Protein 1CHC (pdb70)

GO terms:
  GO:0075342 symbiont-mediated disruption of host cell PML body (P, IDA)

Secondary structure (DSSP, 8-state):
--------SS--S---S-EEETTTTEEESTTHHHHHHHHS-STTTT------EE----S----SSS--

Foldseek 3Di:
DDPAFQQALQPRPGLPWFKQFPPVGRTGRNCRQVVVCVVPALGSPGGDRTDGIDGPGDDDDDDDDDPD

Solvent-accessible surface area: 5466 Å² total; per-residue (Å²): 233,92,136,110,47,78,133,1,49,51,61,91,139,98,2,90,69,54,0,44,0,45,96,20,117,46,7,1,22,99,53,28,0,20,176,86,21,198,140,82,74,63,0,27,97,50,144,40,112,29,139,60,43,67,95,100,53,140,116,105,103,138,199,80,72,147,163,173

Organism: Equine herpesvirus 1 (strain Ab4p) (NCBI:txid31520)

Sequence (68 aa):
MATVAERCPICLEDPSNYSMALPCLHAFCYVCITRWIRQNPTCPLCKVPVESVVHTIESDSEFGDQLI

Nearest PDB structures (foldseek):
  1chc-assembly1_A  TM=1.015E+00  e=4.832E-14  Equid alphaherpesvirus 1
  2yu4-assembly1_A  TM=6.065E-01  e=3.544E-02  Homo sapiens
  1n87-assembly1_A  TM=7.018E-01  e=1.046E-01  Saccharomyces cerevisiae
  8ro1-assembly1_r  TM=5.858E-01  e=2.519E-01  Caenorhabditis elegans
  8i0t-assembly1_q  TM=5.669E-01  e=4.629E-01  Homo sapiens

InterPro domains:
  IPR001841 Zinc finger, RING-type [PS50089] (8-47)
  IPR001841 Zinc finger, RING-type [SM00184] (8-46)
  IPR013083 Zinc finger, RING/FYVE/PHD-t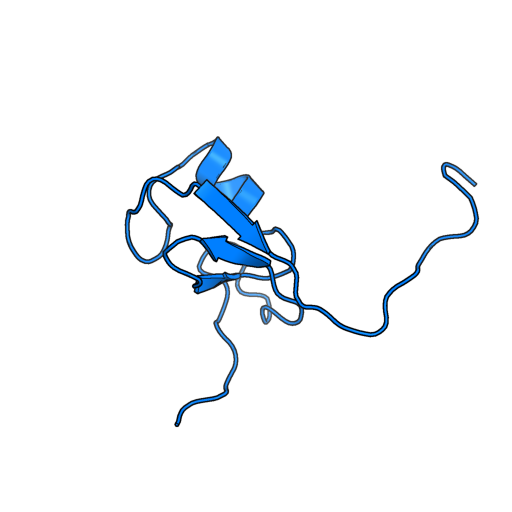ype [G3DSA:3.30.40.10] (1-68)
  IPR017907 Zinc finger, RING-type, conserved site [PS00518] (24-33)
  IPR018957 Zinc finger, C3HC4 RING-type [PF00097] (8-46)

Radius of gyration: 13.15 Å; Cα contacts (8 Å, |Δi|>4): 109; chains: 1; bounding box: 42×24×24 Å

Structure (mmCIF, N/CA/C/O backbone):
data_1CHC
#
_entry.id   1CHC
#
_cell.length_a   1.000
_cell.length_b   1.000
_cell.length_c   1.000
_cell.angle_alpha   90.00
_cell.angle_beta   90.00
_cell.angle_gamma   90.00
#
_symmetry.space_group_name_H-M   'P 1'
#
loop_
_entity.id
_entity.type
_entity.pdbx_description
1 polymer 'EQUINE HERPES VIRUS-1 RING DOMAIN'
2 non-polymer 'ZINC ION'
#
loop_
_atom_site.group_PDB
_atom_site.id
_atom_site.type_symbol
_atom_site.label_atom_id
_atom_site.label_alt_id
_atom_site.label_comp_id
_atom_site.label_asym_id
_atom_site.label_entity_id
_atom_site.label_seq_id
_atom_site.pdbx_PDB_ins_code
_atom_site.Cartn_x
_atom_site.Cartn_y
_atom_site.Cartn_z
_atom_site.occupancy
_atom_site.B_iso_or_equiv
_atom_site.auth_seq_id
_atom_site.auth_comp_id
_atom_site.auth_asym_id
_atom_site.auth_atom_id
_atom_site.pdbx_PDB_model_num
ATOM 1 N N . MET A 1 1 ? 66.104 56.583 -35.505 1.00 0.00 1 MET A N 1
ATOM 2 C CA . MET A 1 1 ? 66.953 57.259 -36.531 1.00 0.00 1 MET A CA 1
ATOM 3 C C . MET A 1 1 ? 67.370 56.262 -37.627 1.00 0.00 1 MET A C 1
ATOM 4 O O . MET A 1 1 ? 67.105 55.079 -37.531 1.00 0.00 1 MET A O 1
ATOM 20 N N . ALA A 1 2 ? 68.018 56.788 -38.637 1.00 0.00 2 ALA A N 1
ATOM 21 C CA . ALA A 1 2 ? 68.498 55.965 -39.793 1.00 0.00 2 ALA A CA 1
ATOM 22 C C . ALA A 1 2 ? 70.028 56.064 -39.893 1.00 0.00 2 ALA A C 1
ATOM 23 O O . ALA A 1 2 ? 70.561 56.995 -40.466 1.00 0.00 2 ALA A O 1
ATOM 30 N N . THR A 1 3 ? 70.681 55.084 -39.321 1.00 0.00 3 THR A N 1
ATOM 31 C CA . THR A 1 3 ? 72.178 55.028 -39.324 1.00 0.00 3 THR A CA 1
ATOM 32 C C . THR A 1 3 ? 72.651 53.933 -40.300 1.00 0.00 3 THR A C 1
ATOM 33 O O . THR A 1 3 ? 73.263 52.953 -39.918 1.00 0.00 3 THR A O 1
ATOM 44 N N . VAL A 1 4 ? 72.334 54.161 -41.551 1.00 0.00 4 VAL A N 1
ATOM 45 C CA . VAL A 1 4 ? 72.705 53.213 -42.653 1.00 0.00 4 VAL A CA 1
ATOM 46 C C . VAL A 1 4 ? 73.592 53.937 -43.691 1.00 0.00 4 VAL A C 1
ATOM 47 O O . VAL A 1 4 ? 73.725 55.145 -43.648 1.00 0.00 4 VAL A O 1
ATOM 60 N N . ALA A 1 5 ? 74.170 53.164 -44.582 1.00 0.00 5 ALA A N 1
ATOM 61 C CA . ALA A 1 5 ? 75.066 53.693 -45.669 1.00 0.00 5 ALA A CA 1
ATOM 62 C C . ALA A 1 5 ? 74.521 54.944 -46.384 1.00 0.00 5 ALA A C 1
ATOM 63 O O . ALA A 1 5 ? 73.339 55.228 -46.323 1.00 0.00 5 ALA A O 1
ATOM 70 N N . GLU A 1 6 ? 75.409 55.646 -47.047 1.00 0.00 6 GLU A N 1
ATOM 71 C CA . GLU A 1 6 ? 75.006 56.887 -47.786 1.00 0.00 6 GLU A CA 1
ATOM 72 C C . GLU A 1 6 ? 75.426 56.812 -49.264 1.00 0.00 6 GLU A C 1
ATOM 73 O O . GLU A 1 6 ? 75.949 57.763 -49.812 1.00 0.00 6 GLU A O 1
ATOM 85 N N . ARG A 1 7 ? 75.163 55.663 -49.837 1.00 0.00 7 ARG A N 1
ATOM 86 C CA . ARG A 1 7 ? 75.465 55.324 -51.265 1.00 0.00 7 ARG A CA 1
ATOM 87 C C . ARG A 1 7 ? 76.093 56.424 -52.156 1.00 0.00 7 ARG A C 1
ATOM 88 O O . ARG A 1 7 ? 75.435 56.894 -53.065 1.00 0.00 7 ARG A O 1
ATOM 109 N N . CYS A 1 8 ? 77.325 56.798 -51.866 1.00 0.00 8 CYS A N 1
ATOM 110 C CA . CYS A 1 8 ? 78.041 57.856 -52.669 1.00 0.00 8 CYS A CA 1
ATOM 111 C C . CYS A 1 8 ? 77.406 58.339 -53.995 1.00 0.00 8 CYS A C 1
ATOM 112 O O . CYS A 1 8 ? 77.508 57.665 -55.002 1.00 0.00 8 CYS A O 1
ATOM 119 N N . PRO A 1 9 ? 76.764 59.488 -53.962 1.00 0.00 9 PRO A N 1
ATOM 120 C CA . PRO A 1 9 ? 76.370 60.259 -55.182 1.00 0.00 9 PRO A CA 1
ATOM 121 C C . PRO A 1 9 ? 77.497 60.466 -56.219 1.00 0.00 9 PRO A C 1
ATOM 122 O O . PRO A 1 9 ? 77.262 61.039 -57.266 1.00 0.00 9 PRO A O 1
ATOM 133 N N . ILE A 1 10 ? 78.677 59.996 -55.894 1.00 0.00 10 ILE A N 1
ATOM 134 C CA . ILE A 1 10 ? 79.862 60.124 -56.793 1.00 0.00 10 ILE A CA 1
ATOM 135 C C . ILE A 1 10 ? 80.354 58.765 -57.331 1.00 0.00 10 ILE A C 1
ATOM 136 O O . ILE A 1 10 ? 80.513 58.619 -58.528 1.00 0.00 10 ILE A O 1
ATOM 152 N N . CYS A 1 11 ? 80.578 57.823 -56.448 1.00 0.00 11 CYS A N 1
ATOM 153 C CA . CYS A 1 11 ? 81.064 56.466 -56.871 1.00 0.00 11 CYS A CA 1
ATOM 154 C C . CYS A 1 11 ? 79.966 55.409 -56.646 1.00 0.00 11 CYS A C 1
ATOM 155 O O . CYS A 1 11 ? 79.564 54.723 -57.564 1.00 0.00 11 CYS A O 1
ATOM 162 N N . LEU A 1 12 ? 79.527 55.325 -55.416 1.00 0.00 12 LEU A N 1
ATOM 163 C CA . LEU A 1 12 ? 78.464 54.374 -54.966 1.00 0.00 12 LEU A CA 1
ATOM 164 C C . LEU A 1 12 ? 78.940 52.924 -55.108 1.00 0.00 12 LEU A C 1
ATOM 165 O O . LEU A 1 12 ? 78.388 52.110 -55.825 1.00 0.00 12 LEU A O 1
ATOM 181 N N . GLU A 1 13 ? 79.998 52.669 -54.393 1.00 0.00 13 GLU A N 1
ATOM 182 C CA . GLU A 1 13 ? 80.624 51.316 -54.368 1.00 0.00 13 GLU A CA 1
ATOM 183 C C . GLU A 1 13 ? 80.666 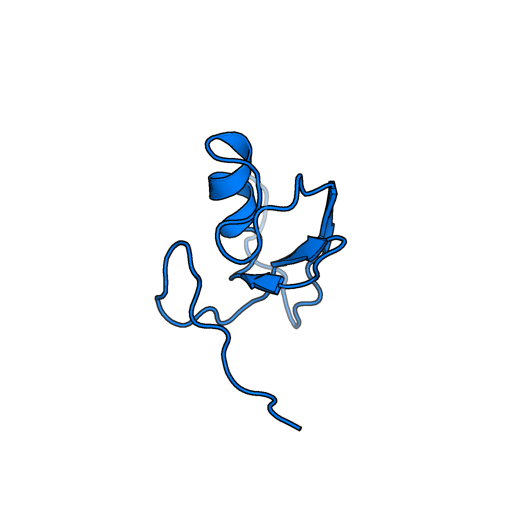51.028 -52.863 1.00 0.00 13 GLU A C 1
ATOM 184 O O . GLU A 1 13 ? 81.647 50.541 -52.337 1.00 0.00 13 GLU A O 1
ATOM 196 N N . ASP A 1 14 ? 79.560 51.360 -52.232 1.00 0.00 14 ASP A N 1
ATOM 197 C CA . ASP A 1 14 ? 79.362 51.186 -50.760 1.00 0.00 14 ASP A CA 1
ATOM 198 C C . ASP A 1 14 ? 80.332 52.193 -50.111 1.00 0.00 14 ASP A C 1
ATOM 199 O O . ASP A 1 14 ? 81.520 51.939 -50.108 1.00 0.00 14 ASP A O 1
ATOM 208 N N . PRO A 1 15 ? 79.838 53.301 -49.592 1.00 0.00 15 PRO A N 1
ATOM 209 C CA . PRO A 1 15 ? 80.688 54.474 -49.237 1.00 0.00 15 PRO A CA 1
ATOM 210 C C . PRO A 1 15 ? 81.306 54.286 -47.813 1.00 0.00 15 PRO A C 1
ATOM 211 O O . PRO A 1 15 ? 81.282 55.181 -46.993 1.00 0.00 15 PRO A O 1
ATOM 222 N N . SER A 1 16 ? 81.826 53.098 -47.604 1.00 0.00 16 SER A N 1
ATOM 223 C CA . SER A 1 16 ? 82.492 52.612 -46.346 1.00 0.00 16 SER A CA 1
ATOM 224 C C . SER A 1 16 ? 83.062 53.668 -45.385 1.00 0.00 16 SER A C 1
ATOM 225 O O . SER A 1 16 ? 82.5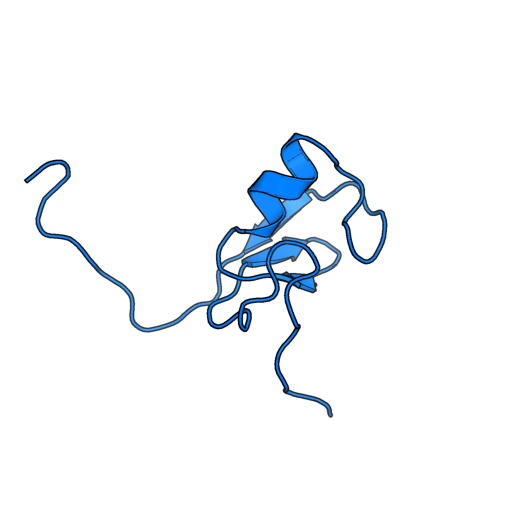40 53.857 -44.303 1.00 0.00 16 SER A O 1
ATOM 233 N N . ASN A 1 17 ? 84.113 54.325 -45.812 1.00 0.00 17 ASN A N 1
ATOM 234 C CA . ASN A 1 17 ? 84.749 55.373 -44.951 1.00 0.00 17 ASN A CA 1
ATOM 235 C C . ASN A 1 17 ? 83.981 56.668 -45.178 1.00 0.00 17 ASN A C 1
ATOM 236 O O . ASN A 1 17 ? 83.113 56.695 -46.025 1.00 0.00 17 ASN A O 1
ATOM 247 N N . TYR A 1 18 ? 84.283 57.706 -44.440 1.00 0.00 18 TYR A N 1
ATOM 248 C CA . TYR A 1 18 ? 83.524 58.972 -44.665 1.00 0.00 18 TYR A CA 1
ATOM 249 C C . TYR A 1 18 ? 84.279 60.301 -44.661 1.00 0.00 18 TYR A C 1
ATOM 250 O O . TYR A 1 18 ? 85.186 60.550 -43.893 1.00 0.00 18 TYR A O 1
ATOM 268 N N . SER A 1 19 ? 83.802 61.087 -45.588 1.00 0.00 19 SER A N 1
ATOM 269 C CA . SER A 1 19 ? 84.265 62.464 -45.890 1.00 0.00 19 SER A CA 1
ATOM 270 C C . SER A 1 19 ? 82.920 63.214 -45.892 1.00 0.00 19 SER A C 1
ATOM 271 O O . SER A 1 19 ? 82.108 63.029 -46.778 1.00 0.00 19 SER A O 1
ATOM 279 N N . MET A 1 20 ? 82.692 64.035 -44.911 1.00 0.00 20 MET A N 1
ATOM 280 C CA . MET A 1 20 ? 81.403 64.783 -44.869 1.00 0.00 20 MET A CA 1
ATOM 281 C C . MET A 1 20 ? 81.704 66.130 -45.477 1.00 0.00 20 MET A C 1
ATOM 282 O O . MET A 1 20 ? 82.618 66.790 -45.033 1.00 0.00 20 MET A O 1
ATOM 296 N N . ALA A 1 21 ? 80.927 66.475 -46.468 1.00 0.00 21 ALA A N 1
ATOM 297 C CA . ALA A 1 21 ? 81.107 67.780 -47.165 1.00 0.00 21 ALA A CA 1
ATOM 298 C C . ALA A 1 21 ? 80.250 68.718 -46.317 1.00 0.00 21 ALA A C 1
ATOM 299 O O . ALA A 1 21 ? 79.062 68.498 -46.164 1.00 0.00 21 ALA A O 1
ATOM 306 N N . LEU A 1 22 ? 80.924 69.717 -45.813 1.00 0.00 22 LEU A N 1
ATOM 307 C CA . LEU A 1 22 ? 80.351 70.782 -44.939 1.00 0.00 22 LEU A CA 1
ATOM 308 C C . LEU A 1 22 ? 80.116 72.074 -45.744 1.00 0.00 22 LEU A C 1
ATOM 309 O O . LEU A 1 22 ? 80.681 72.235 -46.807 1.00 0.00 22 LEU A O 1
ATOM 325 N N . PRO A 1 23 ? 79.303 72.969 -45.227 1.00 0.00 23 PRO A N 1
ATOM 326 C CA . PRO A 1 23 ? 78.448 72.785 -44.014 1.00 0.00 23 PRO A CA 1
ATOM 327 C C . PRO A 1 23 ? 77.136 72.002 -44.275 1.00 0.00 23 PRO A C 1
ATOM 328 O O . PRO A 1 23 ? 76.113 72.319 -43.697 1.00 0.00 23 PRO A O 1
ATOM 339 N N . CYS A 1 24 ? 77.195 71.007 -45.127 1.00 0.00 24 CYS A N 1
ATOM 340 C CA . CYS A 1 24 ? 75.981 70.185 -45.445 1.00 0.00 24 CYS A CA 1
ATOM 341 C C . CYS A 1 24 ? 76.268 68.712 -45.115 1.00 0.00 24 CYS A C 1
ATOM 342 O O . CYS A 1 24 ? 75.606 67.835 -45.634 1.00 0.00 24 CYS A O 1
ATOM 349 N N . LEU A 1 25 ? 77.241 68.524 -44.253 1.00 0.00 25 LEU A N 1
ATOM 350 C CA . LEU A 1 25 ? 77.718 67.183 -43.777 1.00 0.00 25 LEU A CA 1
ATOM 351 C C . LEU A 1 25 ? 77.074 65.928 -44.391 1.00 0.00 25 LEU A C 1
ATOM 352 O O . LEU A 1 25 ? 76.484 65.101 -43.721 1.00 0.00 25 LEU A O 1
ATOM 368 N N . HIS A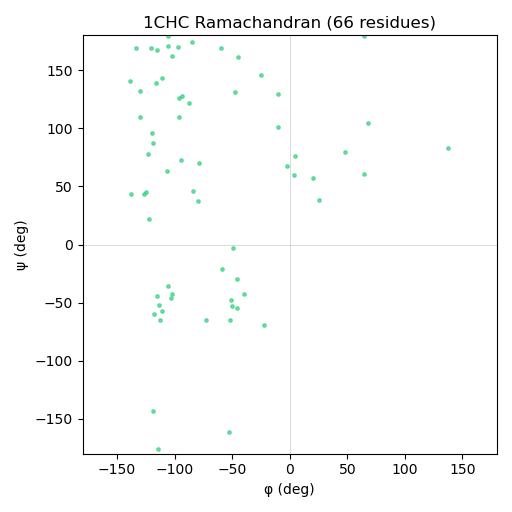 1 26 ? 77.226 65.841 -45.685 1.00 0.00 26 HIS A N 1
ATOM 369 C CA . HIS A 1 26 ? 76.668 64.665 -46.432 1.00 0.00 26 HIS A CA 1
ATOM 370 C C . HIS A 1 26 ? 77.914 63.808 -46.422 1.00 0.00 26 HIS A C 1
ATOM 371 O O . HIS A 1 26 ? 78.951 64.293 -46.830 1.00 0.00 26 HIS A O 1
ATOM 384 N N . ALA A 1 27 ? 77.793 62.586 -45.979 1.00 0.00 27 ALA A N 1
ATOM 385 C CA . ALA A 1 27 ? 79.005 61.729 -45.942 1.00 0.00 27 ALA A CA 1
ATOM 386 C C . ALA A 1 27 ? 79.187 60.807 -47.146 1.00 0.00 27 ALA A C 1
ATOM 387 O O . ALA A 1 27 ? 78.478 59.845 -47.361 1.00 0.00 27 ALA A O 1
ATOM 394 N N . PHE A 1 28 ? 80.184 61.205 -47.887 1.00 0.00 28 PHE A N 1
ATOM 395 C CA . PHE A 1 28 ? 80.645 60.522 -49.138 1.00 0.00 28 PHE A CA 1
ATOM 396 C C . PHE A 1 28 ? 81.840 59.633 -48.679 1.00 0.00 28 PHE A C 1
ATOM 397 O O . PHE A 1 28 ? 82.248 59.807 -47.552 1.00 0.00 28 PHE A O 1
ATOM 414 N N . CYS A 1 29 ? 82.398 58.733 -49.467 1.00 0.00 29 CYS A N 1
ATOM 415 C CA . CYS A 1 29 ? 83.577 57.897 -48.966 1.00 0.00 29 CYS A CA 1
ATOM 416 C C . CYS A 1 29 ? 84.690 58.877 -48.606 1.00 0.00 29 CYS A C 1
ATOM 417 O O . CYS A 1 29 ? 84.545 60.030 -48.966 1.00 0.00 29 CYS A O 1
ATOM 424 N N . TYR A 1 30 ? 85.750 58.439 -47.947 1.00 0.00 30 TYR A N 1
ATOM 425 C CA . TYR A 1 30 ? 86.824 59.432 -47.620 1.00 0.00 30 TYR A CA 1
ATOM 426 C C . TYR A 1 30 ? 87.091 60.210 -48.916 1.00 0.00 30 TYR A C 1
ATOM 427 O O . TYR A 1 30 ? 87.276 59.635 -49.972 1.00 0.00 30 TYR A O 1
ATOM 445 N N . VAL A 1 31 ? 87.100 61.493 -48.737 1.00 0.00 31 VAL A N 1
ATOM 446 C CA . VAL A 1 31 ? 87.323 62.506 -49.783 1.00 0.00 31 VAL A CA 1
ATOM 447 C C . VAL A 1 31 ? 86.974 62.114 -51.259 1.00 0.00 31 VAL A C 1
ATOM 448 O O . VAL A 1 31 ? 87.675 62.501 -52.174 1.00 0.00 31 VAL A O 1
ATOM 461 N N . CYS A 1 32 ? 85.897 61.364 -51.462 1.00 0.00 32 CYS A N 1
ATOM 462 C CA . CYS A 1 32 ? 85.505 60.972 -52.874 1.00 0.00 32 CYS A CA 1
ATOM 463 C C . CYS A 1 32 ? 84.967 62.300 -53.437 1.00 0.00 32 CYS A C 1
ATOM 464 O O . CYS A 1 32 ? 85.500 62.890 -54.354 1.00 0.00 32 CYS A O 1
ATOM 471 N N . ILE A 1 33 ? 83.893 62.703 -52.822 1.00 0.00 33 ILE A N 1
ATOM 472 C CA . ILE A 1 33 ? 83.140 63.962 -53.123 1.00 0.00 33 ILE A CA 1
ATOM 473 C C . ILE A 1 33 ? 84.049 65.151 -53.430 1.00 0.00 33 ILE A C 1
ATOM 474 O O . ILE A 1 33 ? 83.768 65.905 -54.335 1.00 0.00 33 ILE A O 1
ATOM 490 N N . THR A 1 34 ? 85.099 65.294 -52.661 1.00 0.00 34 THR A N 1
ATOM 491 C CA . THR A 1 34 ? 86.071 66.416 -52.863 1.00 0.00 34 THR A CA 1
ATOM 492 C C . THR A 1 34 ? 86.388 66.511 -54.364 1.00 0.00 34 THR A C 1
ATOM 493 O O . THR A 1 34 ? 86.240 67.547 -54.981 1.00 0.00 34 THR A O 1
ATOM 504 N N . ARG A 1 35 ? 86.815 65.391 -54.891 1.00 0.00 35 ARG A N 1
ATOM 505 C CA . ARG A 1 35 ? 87.164 65.285 -56.339 1.00 0.00 35 ARG A CA 1
ATOM 506 C C . ARG A 1 35 ? 85.983 65.858 -57.151 1.00 0.00 35 ARG A C 1
ATOM 507 O O . ARG A 1 35 ? 86.158 66.730 -57.981 1.00 0.00 35 ARG A O 1
ATOM 528 N N . TRP A 1 36 ? 84.808 65.340 -56.870 1.00 0.00 36 TRP A N 1
ATOM 529 C CA . TRP A 1 36 ? 83.574 65.807 -57.582 1.00 0.00 36 TRP A CA 1
ATOM 530 C C . TRP A 1 36 ? 83.417 67.330 -57.538 1.00 0.00 36 TRP A C 1
ATOM 531 O O . TRP A 1 36 ? 83.491 67.954 -58.573 1.00 0.00 36 TRP A O 1
ATOM 552 N N . ILE A 1 37 ? 83.220 67.896 -56.373 1.00 0.00 37 ILE A N 1
ATOM 553 C CA . ILE A 1 37 ? 83.044 69.383 -56.270 1.00 0.00 37 ILE A CA 1
ATOM 554 C C . ILE A 1 37 ? 84.127 70.221 -56.972 1.00 0.00 37 ILE A C 1
ATOM 555 O O . ILE A 1 37 ? 83.778 71.135 -57.689 1.00 0.00 37 ILE A O 1
ATOM 571 N N . ARG A 1 38 ? 85.388 69.920 -56.771 1.00 0.00 38 ARG A N 1
ATOM 572 C CA . ARG A 1 38 ? 86.485 70.706 -57.436 1.00 0.00 38 ARG A CA 1
ATOM 573 C C . ARG A 1 38 ? 86.253 70.979 -58.935 1.00 0.00 38 ARG A C 1
ATOM 574 O O . ARG A 1 38 ? 86.707 71.979 -59.458 1.00 0.00 38 ARG A O 1
ATOM 595 N N . GLN A 1 39 ? 85.551 70.073 -59.571 1.00 0.00 39 GLN A N 1
ATOM 596 C CA . GLN A 1 39 ? 85.236 70.189 -61.030 1.00 0.00 39 GLN A CA 1
ATOM 597 C C . GLN A 1 39 ? 83.776 70.651 -61.166 1.00 0.00 39 GLN A C 1
ATOM 598 O O . GLN A 1 39 ? 83.460 71.538 -61.936 1.00 0.00 39 GLN A O 1
ATOM 612 N N . ASN A 1 40 ? 82.947 70.003 -60.391 1.00 0.00 40 ASN A N 1
ATOM 613 C CA . ASN A 1 40 ? 81.480 70.261 -60.335 1.00 0.00 40 ASN A CA 1
ATOM 614 C C . ASN A 1 40 ? 81.033 70.605 -58.900 1.00 0.00 40 ASN A C 1
ATOM 615 O O . ASN A 1 40 ? 80.492 69.745 -58.236 1.00 0.00 40 ASN A O 1
ATOM 626 N N . PRO A 1 41 ? 81.262 71.829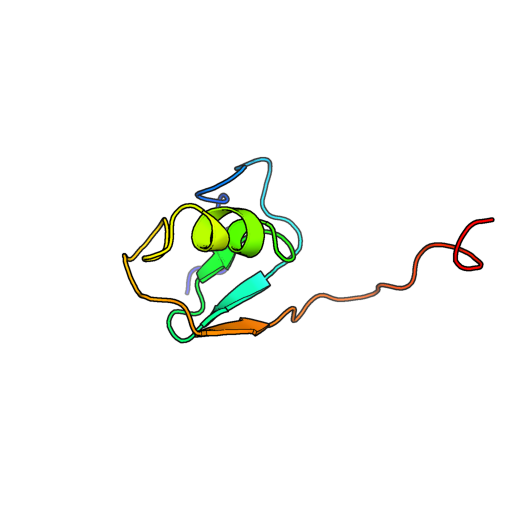 -58.452 1.00 0.00 41 PRO A N 1
ATOM 627 C CA . PRO A 1 41 ? 80.813 72.340 -57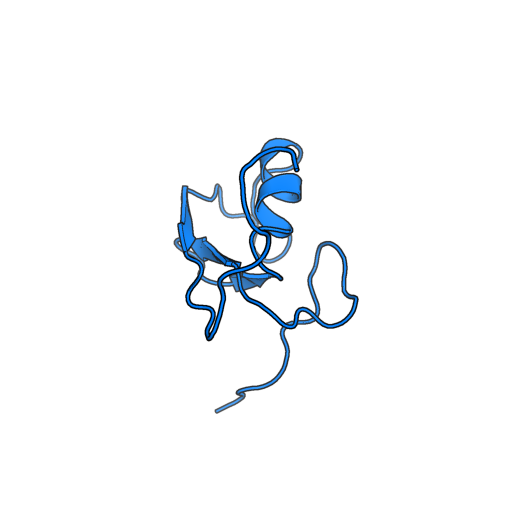.113 1.00 0.00 41 PRO A CA 1
ATOM 628 C C . PRO A 1 41 ? 79.307 72.136 -56.875 1.00 0.00 41 PRO A C 1
ATOM 629 O O . PRO A 1 41 ? 78.690 71.333 -57.545 1.00 0.00 41 PRO A O 1
ATOM 640 N N . THR A 1 42 ? 78.758 72.871 -55.932 1.00 0.00 42 THR A N 1
ATOM 641 C CA . THR A 1 42 ? 77.292 72.762 -55.602 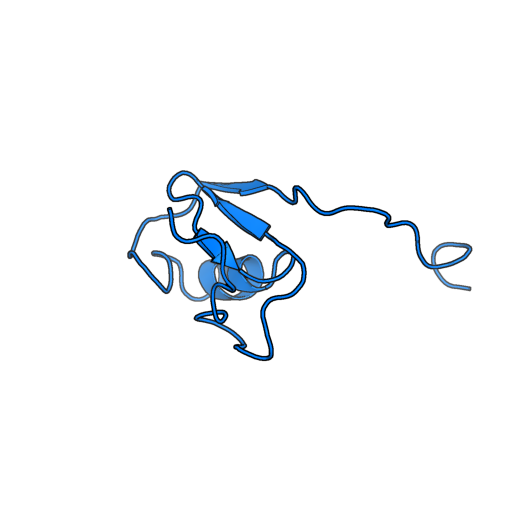1.00 0.00 42 THR A CA 1
ATOM 642 C C . THR A 1 42 ? 76.943 71.280 -55.469 1.00 0.00 42 THR A C 1
ATOM 643 O O . THR A 1 42 ? 76.408 70.659 -56.365 1.00 0.00 42 THR A O 1
ATOM 654 N N . CYS A 1 43 ? 77.313 70.813 -54.301 1.00 0.00 43 CYS A N 1
ATOM 655 C CA . CYS A 1 43 ? 77.131 69.405 -53.827 1.00 0.00 43 CYS A CA 1
ATOM 656 C C . CYS A 1 43 ? 76.243 68.489 -54.706 1.00 0.00 43 CYS A C 1
ATOM 657 O O . CYS A 1 43 ? 75.133 68.865 -55.034 1.00 0.00 43 CYS A O 1
ATOM 664 N N . PRO A 1 44 ? 76.730 67.315 -55.055 1.00 0.00 44 PRO A N 1
ATOM 665 C CA . PRO A 1 44 ? 76.023 66.367 -55.961 1.00 0.00 44 PRO A CA 1
ATOM 666 C C . PRO A 1 44 ? 74.647 65.992 -55.379 1.00 0.00 44 PRO A C 1
ATOM 667 O O . PRO A 1 44 ? 73.760 65.557 -56.087 1.00 0.00 44 PRO A O 1
ATOM 678 N N . LEU A 1 45 ? 74.546 66.191 -54.087 1.00 0.00 45 LEU A N 1
ATOM 679 C CA . LEU A 1 45 ? 73.307 65.888 -53.323 1.00 0.00 45 LEU A CA 1
ATOM 680 C C . LEU A 1 45 ? 72.472 67.120 -52.975 1.00 0.00 45 LEU A C 1
ATOM 681 O O . LEU A 1 45 ? 71.265 67.042 -53.107 1.00 0.00 45 LEU A O 1
ATOM 697 N N . CYS A 1 46 ? 73.068 68.210 -52.551 1.00 0.00 46 CYS A N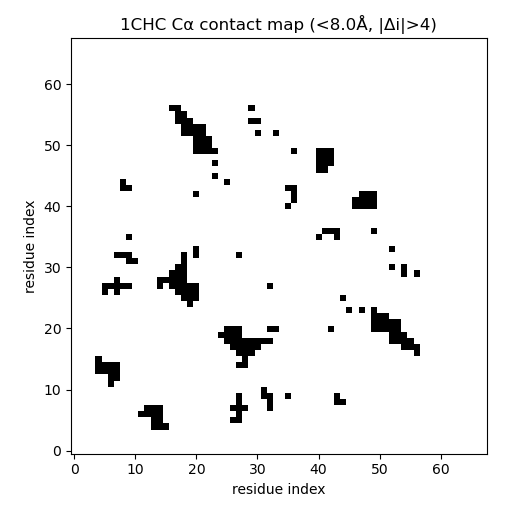 1
ATOM 698 C CA . CYS A 1 46 ? 72.220 69.401 -52.216 1.00 0.00 46 CYS A CA 1
ATOM 699 C C . CYS A 1 46 ? 72.763 70.761 -52.690 1.00 0.00 46 CYS A C 1
ATOM 700 O O . CYS A 1 46 ? 72.725 71.730 -51.960 1.00 0.00 46 CYS A O 1
ATOM 707 N N . LYS A 1 47 ? 73.239 70.792 -53.905 1.00 0.00 47 LYS A N 1
ATOM 708 C CA . LYS A 1 47 ? 73.810 72.025 -54.546 1.00 0.00 47 LYS A CA 1
ATOM 709 C C . LYS A 1 47 ? 74.270 73.184 -53.621 1.00 0.00 47 LYS A C 1
ATOM 710 O O . LYS A 1 47 ? 73.810 74.305 -53.739 1.00 0.00 47 LYS A O 1
ATOM 729 N N . VAL A 1 48 ? 75.173 72.877 -52.722 1.00 0.00 48 VAL A N 1
ATOM 730 C CA . VAL A 1 48 ? 75.704 73.920 -51.777 1.00 0.00 48 VAL A CA 1
ATOM 731 C C . VAL A 1 48 ? 77.165 74.146 -52.195 1.00 0.00 48 VAL A C 1
ATOM 732 O O . VAL A 1 48 ? 77.823 73.194 -52.566 1.00 0.00 48 VAL A O 1
ATOM 745 N N . PRO A 1 49 ? 77.645 75.368 -52.132 1.00 0.00 49 PRO A N 1
ATOM 746 C CA . PRO A 1 49 ? 79.032 75.714 -52.544 1.00 0.00 49 PRO A CA 1
ATOM 747 C C . PRO A 1 49 ? 79.978 75.309 -51.394 1.00 0.00 49 PRO A C 1
ATOM 748 O O . PRO A 1 49 ? 80.524 76.160 -50.720 1.00 0.00 49 PRO A O 1
ATOM 759 N N . VAL A 1 50 ? 80.108 74.010 -51.229 1.00 0.00 50 VAL A N 1
ATOM 760 C CA . VAL A 1 50 ? 80.964 73.362 -50.178 1.00 0.00 50 VAL A CA 1
ATOM 761 C C . VAL A 1 50 ? 82.136 74.207 -49.658 1.00 0.00 50 VAL A C 1
ATOM 762 O O . VAL A 1 50 ? 82.755 74.969 -50.376 1.00 0.00 50 VAL A O 1
ATOM 775 N N . GLU A 1 51 ? 82.395 74.002 -48.396 1.00 0.00 51 GLU A N 1
ATOM 776 C CA . GLU A 1 51 ? 83.486 74.723 -47.684 1.00 0.00 51 GLU A CA 1
ATOM 777 C C . GLU A 1 51 ? 84.623 73.772 -47.287 1.00 0.00 51 GLU A C 1
ATOM 778 O O . GLU A 1 51 ? 85.726 73.902 -47.780 1.00 0.00 51 GLU A O 1
ATOM 790 N N . SER A 1 52 ? 84.316 72.850 -46.408 1.00 0.00 52 SER A N 1
ATOM 791 C CA . SER A 1 52 ? 85.339 71.865 -45.933 1.00 0.00 52 SER A CA 1
ATOM 792 C C . SER A 1 52 ? 84.854 70.420 -45.903 1.00 0.00 52 SER A C 1
ATOM 793 O O . SER A 1 52 ? 83.684 70.157 -46.064 1.00 0.00 52 SER A O 1
ATOM 801 N N . VAL A 1 53 ? 85.786 69.521 -45.705 1.00 0.00 53 VAL A N 1
ATOM 802 C CA . VAL A 1 53 ? 85.451 68.068 -45.631 1.00 0.00 53 VAL A CA 1
ATOM 803 C C . VAL A 1 53 ? 86.125 67.557 -44.366 1.00 0.00 53 VAL A C 1
ATOM 804 O O . VAL A 1 53 ? 87.289 67.823 -44.131 1.00 0.00 53 VAL A O 1
ATOM 817 N N . VAL A 1 54 ? 85.365 66.839 -43.586 1.00 0.00 54 VAL A N 1
ATOM 818 C CA . VAL A 1 54 ? 85.909 66.277 -42.315 1.00 0.00 54 VAL A CA 1
ATOM 819 C C . VAL A 1 54 ? 85.849 64.772 -42.506 1.00 0.00 54 VAL A C 1
ATOM 820 O O . VAL A 1 54 ? 84.893 64.252 -43.043 1.00 0.00 54 VAL A O 1
ATOM 833 N N . HIS A 1 55 ? 86.891 64.139 -42.054 1.00 0.00 55 HIS A N 1
ATOM 834 C CA . HIS A 1 55 ? 87.011 62.662 -42.160 1.00 0.00 55 HIS A CA 1
ATOM 835 C C . HIS A 1 55 ? 87.101 62.040 -40.776 1.00 0.00 55 HIS A C 1
ATOM 836 O O . HIS A 1 55 ? 88.167 61.826 -40.231 1.00 0.00 55 HIS A O 1
ATOM 850 N N . THR A 1 56 ? 85.930 61.776 -40.262 1.00 0.00 56 THR A N 1
ATOM 851 C CA . THR A 1 56 ? 85.791 61.163 -38.912 1.00 0.00 56 THR A CA 1
ATOM 852 C C . THR A 1 56 ? 85.673 59.661 -39.187 1.00 0.00 56 THR A C 1
ATOM 853 O O . THR A 1 56 ? 84.629 59.049 -39.073 1.00 0.00 56 THR A O 1
ATOM 864 N N . ILE A 1 57 ? 86.816 59.142 -39.556 1.00 0.00 57 ILE A N 1
ATOM 865 C CA . ILE A 1 57 ? 86.979 57.695 -39.892 1.00 0.00 57 ILE A CA 1
ATOM 866 C C . ILE A 1 57 ? 87.729 57.056 -38.704 1.00 0.00 57 ILE A C 1
ATOM 867 O O . ILE A 1 57 ? 88.209 57.760 -37.835 1.00 0.00 57 ILE A O 1
ATOM 883 N N . GLU A 1 58 ? 87.812 55.749 -38.696 1.00 0.00 58 GLU A N 1
ATOM 884 C CA . GLU A 1 58 ? 88.512 55.022 -37.588 1.00 0.00 58 GLU A CA 1
ATOM 885 C C . GLU A 1 58 ? 89.783 54.282 -38.040 1.00 0.00 58 GLU A C 1
ATOM 886 O O . GLU A 1 58 ? 90.192 54.364 -39.182 1.00 0.00 58 GLU A O 1
ATOM 898 N N . SER A 1 59 ? 90.333 53.589 -37.071 1.00 0.00 59 SER A N 1
ATOM 899 C CA . SER A 1 59 ? 91.575 52.755 -37.182 1.00 0.00 59 SER A CA 1
ATOM 900 C C . SER A 1 59 ? 92.326 52.785 -38.529 1.00 0.00 59 SER A C 1
ATOM 901 O O . SER A 1 59 ? 92.257 51.860 -39.316 1.00 0.00 59 SER A O 1
ATOM 909 N N . ASP A 1 60 ? 93.022 53.873 -38.737 1.00 0.00 60 ASP A N 1
ATOM 910 C CA . ASP A 1 60 ? 93.818 54.074 -39.991 1.00 0.00 60 ASP A CA 1
ATOM 911 C C . ASP A 1 60 ? 95.312 54.141 -39.631 1.00 0.00 60 ASP A C 1
ATOM 912 O O . ASP A 1 60 ? 95.636 54.268 -38.466 1.00 0.00 60 ASP A O 1
ATOM 921 N N . SER A 1 61 ? 96.139 54.062 -40.653 1.00 0.00 61 SER A N 1
ATOM 922 C CA . SER A 1 61 ? 97.650 54.097 -40.578 1.00 0.00 61 SER A CA 1
ATOM 923 C C . SER A 1 61 ? 98.197 53.015 -41.532 1.00 0.00 61 SER A C 1
ATOM 924 O O . SER A 1 61 ? 98.519 51.911 -41.134 1.00 0.00 61 SER A O 1
ATOM 932 N N . GLU A 1 62 ? 98.284 53.381 -42.787 1.00 0.00 62 GLU A N 1
ATOM 933 C CA . GLU A 1 62 ? 98.791 52.441 -43.840 1.00 0.00 62 GLU A CA 1
ATOM 934 C C . GLU A 1 62 ? 100.216 52.833 -44.266 1.00 0.00 62 GLU A C 1
ATOM 935 O O . GLU A 1 62 ? 100.771 53.790 -43.762 1.00 0.00 62 GLU A O 1
ATOM 947 N N . PHE A 1 63 ? 100.749 52.059 -45.184 1.00 0.00 63 PHE A N 1
ATOM 948 C CA . PHE A 1 63 ? 102.131 52.269 -45.738 1.00 0.00 63 PHE A CA 1
ATOM 949 C C . PHE A 1 63 ? 103.231 52.087 -44.680 1.00 0.00 63 PHE A C 1
ATOM 950 O O . PHE A 1 63 ? 102.958 51.817 -43.527 1.00 0.00 63 PHE A O 1
ATOM 967 N N . GLY A 1 64 ? 104.450 52.245 -45.133 1.00 0.00 64 GLY A N 1
ATOM 968 C CA . GLY A 1 64 ? 105.652 52.108 -44.254 1.00 0.00 64 GLY A CA 1
ATOM 969 C C . GLY A 1 64 ? 106.384 53.451 -44.233 1.00 0.00 64 GLY A C 1
ATOM 970 O O . GLY A 1 64 ? 106.560 54.050 -43.190 1.00 0.00 64 GLY A O 1
ATOM 974 N N . ASP A 1 65 ? 106.785 53.870 -45.408 1.00 0.00 65 ASP A N 1
ATOM 975 C CA . ASP A 1 65 ? 107.516 55.164 -45.580 1.00 0.00 65 ASP A CA 1
ATOM 976 C C . ASP A 1 65 ? 106.622 56.034 -46.491 1.00 0.00 65 ASP A C 1
ATOM 977 O O . ASP A 1 65 ? 105.412 55.983 -46.367 1.00 0.00 65 ASP A O 1
ATOM 986 N N . GLN A 1 66 ? 107.219 56.801 -47.370 1.00 0.00 66 GLN A N 1
ATOM 987 C CA . GLN A 1 66 ? 106.440 57.683 -48.300 1.00 0.00 66 GLN A CA 1
ATOM 988 C C . GLN A 1 66 ? 106.442 57.119 -49.728 1.00 0.00 66 GLN A C 1
ATOM 989 O O . GLN A 1 66 ? 105.457 57.243 -50.430 1.00 0.00 66 GLN A O 1
ATOM 1003 N N . LEU A 1 67 ? 107.540 56.518 -50.112 1.00 0.00 67 LEU A N 1
ATOM 1004 C CA . LEU A 1 67 ? 107.667 55.929 -51.484 1.00 0.00 67 LEU A CA 1
ATOM 1005 C C . LEU A 1 67 ? 107.821 54.404 -51.422 1.00 0.00 67 LEU A C 1
ATOM 1006 O O . LEU A 1 67 ? 107.192 53.692 -52.182 1.00 0.00 67 LEU A O 1
ATOM 1022 N N . ILE A 1 68 ? 108.654 53.959 -50.517 1.00 0.00 68 ILE A N 1
ATOM 1023 C CA . ILE A 1 68 ? 108.911 52.490 -50.339 1.00 0.00 68 ILE A CA 1
ATOM 1024 C C . ILE A 1 68 ? 108.401 51.973 -48.974 1.00 0.00 68 ILE A C 1
ATOM 1025 O O . ILE A 1 68 ? 107.759 52.749 -48.286 1.00 0.00 68 ILE A O 1
#

CATH classification: 3.30.40.10